Protein AF-A0A5E4LRT1-F1 (afdb_monomer)

Mean predicted aligned error: 5.09 Å

Organism: NCBI:txid2885759

Solvent-accessible surface area (backbone atoms only — not comparable to full-atom values): 2388 Å² total; per-residue (Å²): 128,94,70,62,73,74,56,66,58,65,70,98,46,76,55,44,71,57,55,51,51,54,53,53,52,51,52,52,53,50,42,59,72,73,58,84,111

Secondary structure (DSSP, 8-state):
----GGGTS-SSS--HHHHHHHHHHHHHHHHHHHT--

Structure (mmCIF, N/CA/C/O backbone):
data_AF-A0A5E4LRT1-F1
#
_ent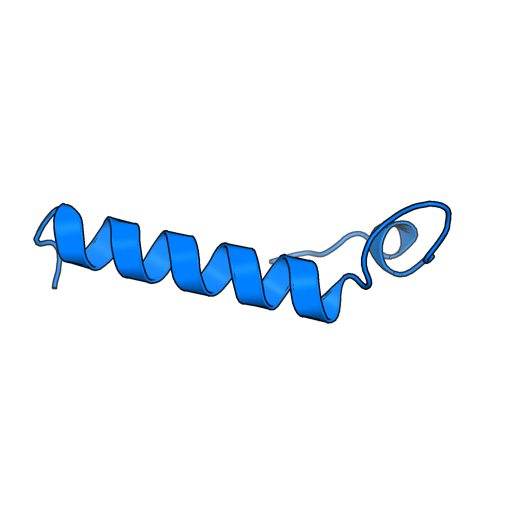ry.id   AF-A0A5E4LRT1-F1
#
loop_
_atom_site.group_PDB
_atom_site.id
_atom_site.type_symbol
_atom_site.label_atom_id
_atom_site.label_alt_id
_atom_site.label_comp_i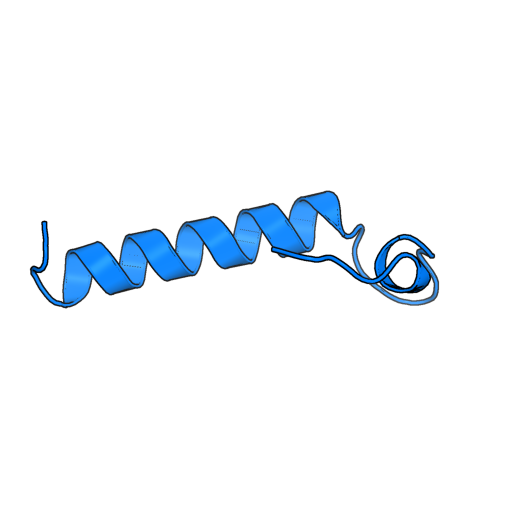d
_atom_site.label_asym_id
_atom_site.label_entity_id
_atom_site.label_seq_id
_atom_site.pdbx_PDB_ins_code
_atom_site.Cartn_x
_atom_site.Cartn_y
_atom_site.Cartn_z
_atom_site.occupancy
_atom_site.B_iso_or_equiv
_atom_site.auth_seq_id
_atom_site.auth_comp_id
_atom_site.auth_asym_id
_atom_site.auth_atom_id
_atom_site.pdbx_PDB_model_num
ATOM 1 N N . MET A 1 1 ? 6.814 4.607 2.703 1.00 63.00 1 MET A N 1
ATOM 2 C CA . MET A 1 1 ? 7.166 3.245 2.224 1.00 63.00 1 MET A CA 1
ATOM 3 C C . MET A 1 1 ? 8.230 3.390 1.150 1.00 63.00 1 MET A C 1
ATOM 5 O O . MET A 1 1 ? 7.847 3.606 0.001 1.00 63.00 1 MET A O 1
ATOM 9 N N . GLY A 1 2 ? 9.514 3.327 1.518 1.00 72.44 2 GLY A N 1
ATOM 10 C CA . GLY A 1 2 ? 10.641 3.369 0.578 1.00 72.44 2 GLY A CA 1
ATOM 11 C C . GLY A 1 2 ? 10.507 2.264 -0.467 1.00 72.44 2 GLY A C 1
ATOM 12 O O . GLY A 1 2 ? 10.839 1.105 -0.232 1.00 72.44 2 GLY A O 1
ATOM 13 N N . ALA A 1 3 ? 9.883 2.587 -1.597 1.00 77.31 3 ALA A N 1
ATOM 14 C CA . ALA A 1 3 ? 9.578 1.616 -2.628 1.00 77.31 3 ALA A CA 1
ATOM 15 C C . ALA A 1 3 ? 10.770 1.540 -3.574 1.00 77.31 3 ALA A C 1
ATOM 17 O O . ALA A 1 3 ? 11.050 2.509 -4.269 1.00 77.31 3 ALA A O 1
ATOM 18 N N . LYS A 1 4 ? 11.432 0.381 -3.631 1.00 85.94 4 LYS A N 1
ATOM 19 C CA . LYS A 1 4 ? 12.546 0.158 -4.559 1.00 85.94 4 LYS A CA 1
ATOM 20 C C . LYS A 1 4 ? 12.085 0.413 -6.012 1.00 85.94 4 LYS A C 1
ATOM 22 O O . LYS A 1 4 ? 11.078 -0.194 -6.409 1.00 85.94 4 LYS A O 1
ATOM 27 N N . PRO A 1 5 ? 12.812 1.209 -6.827 1.00 87.19 5 PRO A N 1
ATOM 28 C CA . PRO A 1 5 ? 12.455 1.521 -8.222 1.00 87.19 5 PRO A CA 1
ATOM 29 C C . PRO A 1 5 ? 12.166 0.279 -9.081 1.00 87.19 5 PRO A C 1
ATOM 31 O O . PRO A 1 5 ? 11.295 0.280 -9.950 1.00 87.19 5 PRO A O 1
ATOM 34 N N . ARG A 1 6 ? 12.801 -0.858 -8.758 1.00 89.44 6 ARG A N 1
ATOM 35 C CA . ARG A 1 6 ? 12.561 -2.167 -9.390 1.00 89.44 6 ARG A CA 1
ATOM 36 C C . ARG A 1 6 ? 11.090 -2.599 -9.396 1.00 89.44 6 ARG A C 1
ATOM 38 O O . ARG A 1 6 ? 10.688 -3.316 -10.310 1.00 89.44 6 ARG A O 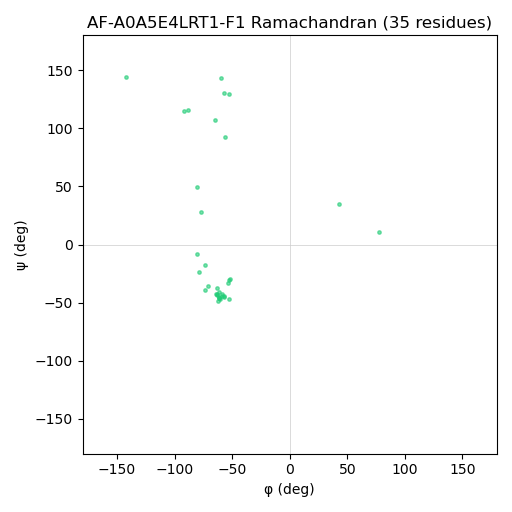1
ATOM 45 N N . LYS A 1 7 ? 10.287 -2.194 -8.403 1.00 84.56 7 LYS A N 1
ATOM 46 C CA . LYS A 1 7 ? 8.858 -2.547 -8.309 1.00 84.56 7 LYS A CA 1
ATOM 47 C C . LYS A 1 7 ? 7.989 -1.787 -9.314 1.00 84.56 7 LYS A C 1
ATOM 49 O O . LYS A 1 7 ? 6.864 -2.212 -9.558 1.00 84.56 7 LYS A O 1
ATO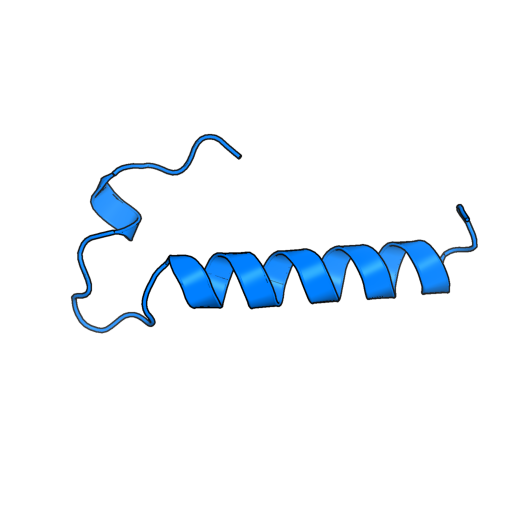M 54 N N . TRP A 1 8 ? 8.478 -0.685 -9.885 1.00 87.88 8 TRP A N 1
ATOM 55 C CA . TRP A 1 8 ? 7.745 0.077 -10.901 1.00 87.88 8 TRP A CA 1
ATOM 56 C C . TRP A 1 8 ? 7.831 -0.586 -12.276 1.00 87.88 8 TRP A C 1
ATOM 58 O O . TRP A 1 8 ? 6.913 -0.435 -13.079 1.00 87.88 8 TRP A O 1
ATOM 68 N N . LYS A 1 9 ? 8.874 -1.396 -12.511 1.00 91.38 9 LYS A N 1
ATOM 69 C CA . LYS A 1 9 ? 9.011 -2.221 -13.716 1.00 91.38 9 LYS A CA 1
ATOM 70 C C . LYS A 1 9 ? 7.900 -3.283 -13.749 1.00 91.38 9 LYS A C 1
ATOM 72 O O . LYS A 1 9 ? 7.932 -4.262 -12.998 1.00 91.38 9 LYS A O 1
ATOM 77 N N . LYS A 1 10 ? 6.928 -3.092 -14.643 1.00 87.62 10 LYS A N 1
ATOM 78 C CA . LYS A 1 10 ? 5.708 -3.902 -14.813 1.00 87.62 10 LYS A CA 1
ATOM 79 C C . LYS A 1 10 ? 5.965 -5.199 -15.610 1.00 87.62 10 LYS A C 1
ATOM 81 O O . LYS A 1 10 ? 5.251 -5.491 -16.556 1.00 87.62 10 LYS A O 1
ATOM 86 N N . LYS A 1 11 ? 6.986 -5.982 -15.239 1.00 89.81 11 LYS A N 1
ATOM 87 C CA . LYS A 1 11 ? 7.230 -7.323 -15.820 1.00 89.81 11 LYS A CA 1
ATOM 88 C C . LYS A 1 11 ? 6.526 -8.380 -14.964 1.00 89.81 11 LYS A C 1
ATOM 90 O O . LYS A 1 11 ? 6.879 -8.492 -13.784 1.00 89.81 11 LYS A O 1
ATOM 95 N N . ASN A 1 12 ? 5.528 -9.066 -15.538 1.00 88.75 12 ASN A N 1
ATOM 96 C CA . ASN A 1 12 ? 4.666 -10.108 -14.936 1.00 88.75 12 ASN A CA 1
ATOM 97 C C . ASN A 1 12 ? 4.180 -9.794 -13.515 1.00 88.75 12 ASN A C 1
ATOM 99 O O . ASN A 1 12 ? 4.092 -10.653 -12.643 1.00 88.75 12 ASN A O 1
ATOM 103 N N . ARG A 1 13 ? 3.918 -8.512 -13.252 1.00 89.94 13 ARG A N 1
ATOM 104 C CA . ARG A 1 13 ? 3.489 -8.007 -11.951 1.00 89.94 13 ARG A CA 1
ATOM 105 C C . ARG A 1 13 ? 2.466 -6.90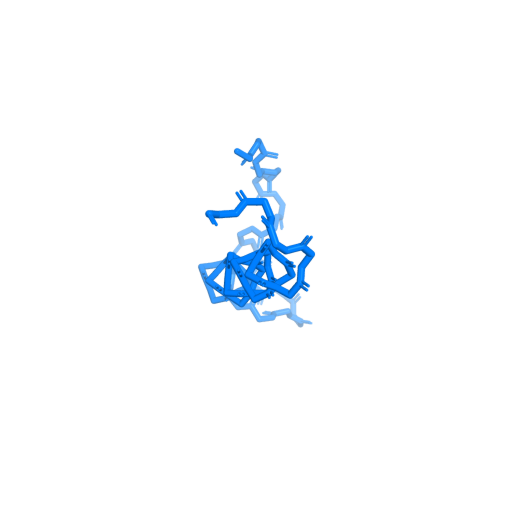8 -12.146 1.00 89.94 13 ARG A C 1
ATOM 107 O O . ARG A 1 13 ? 2.581 -6.072 -13.042 1.00 89.94 13 ARG A O 1
ATOM 114 N N . MET A 1 14 ? 1.497 -6.872 -11.243 1.00 90.31 14 MET A N 1
ATOM 115 C CA . MET A 1 14 ? 0.518 -5.797 -11.179 1.00 90.31 14 MET A CA 1
ATOM 116 C C . MET A 1 14 ? 1.211 -4.448 -10.943 1.00 90.31 14 MET A C 1
ATOM 118 O O . MET A 1 14 ? 2.186 -4.352 -10.192 1.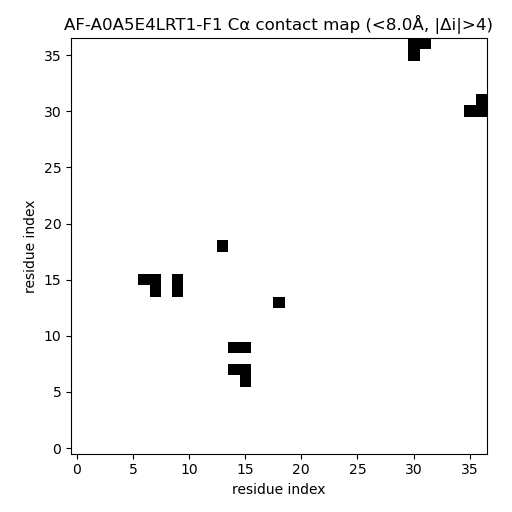00 90.31 14 MET A O 1
ATOM 122 N N . ARG A 1 15 ? 0.690 -3.383 -11.567 1.00 93.69 15 ARG A N 1
ATOM 123 C CA . ARG A 1 15 ? 1.244 -2.027 -11.441 1.00 93.69 15 ARG A CA 1
ATOM 124 C C . ARG A 1 15 ? 1.373 -1.646 -9.963 1.00 93.69 15 ARG A C 1
ATOM 126 O O . ARG A 1 15 ? 0.404 -1.720 -9.204 1.00 93.69 15 ARG A O 1
ATOM 133 N N . TRP A 1 16 ? 2.554 -1.170 -9.569 1.00 91.81 16 TRP A N 1
ATOM 134 C CA . TRP A 1 16 ? 2.887 -0.874 -8.171 1.00 91.81 16 TRP A CA 1
ATOM 135 C C . TRP A 1 16 ? 1.887 0.055 -7.464 1.00 91.81 16 TRP A C 1
ATOM 137 O O . TRP A 1 16 ? 1.615 -0.125 -6.278 1.00 91.81 16 TRP A O 1
ATOM 147 N N . LYS A 1 17 ? 1.283 1.008 -8.190 1.00 92.00 17 LYS A N 1
ATOM 148 C CA . LYS A 1 17 ? 0.209 1.885 -7.681 1.00 92.00 17 LYS A CA 1
ATOM 149 C C . LYS A 1 17 ? -0.946 1.079 -7.069 1.00 92.00 17 LYS A C 1
ATOM 151 O O . LYS A 1 17 ? -1.366 1.364 -5.947 1.00 92.00 17 LYS A O 1
ATOM 156 N N . TRP A 1 18 ? -1.414 0.044 -7.765 1.00 94.12 18 TRP A N 1
ATOM 157 C CA . TRP A 1 18 ? -2.528 -0.798 -7.323 1.00 94.12 18 TRP A CA 1
ATOM 158 C C . TRP A 1 18 ? -2.127 -1.738 -6.190 1.00 94.12 18 TRP A C 1
ATOM 160 O O . TRP A 1 18 ? -2.856 -1.850 -5.205 1.00 94.12 18 TRP A O 1
ATOM 170 N N . VAL A 1 19 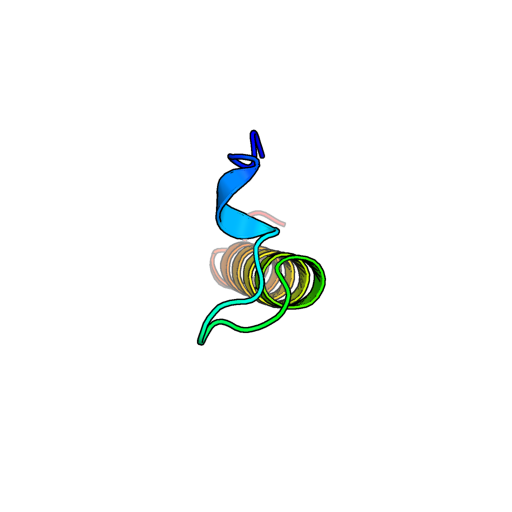? -0.917 -2.304 -6.251 1.00 93.38 19 VAL A N 1
ATOM 171 C CA . VAL A 1 19 ? -0.341 -3.090 -5.146 1.00 93.38 19 VAL A CA 1
ATOM 172 C C . VAL A 1 19 ? -0.281 -2.252 -3.863 1.00 93.38 19 VAL A C 1
ATOM 174 O O . VAL A 1 19 ? -0.700 -2.703 -2.794 1.00 93.38 19 VAL A O 1
ATOM 177 N N . LYS A 1 20 ? 0.170 -0.994 -3.967 1.00 93.56 20 LYS A N 1
ATOM 178 C CA . LYS A 1 20 ? 0.216 -0.048 -2.845 1.00 93.56 20 LYS A CA 1
ATOM 179 C C . LYS A 1 20 ? -1.191 0.259 -2.312 1.00 93.56 20 LYS A C 1
ATOM 181 O O . LYS A 1 20 ? -1.382 0.247 -1.095 1.00 93.56 20 LYS A O 1
ATOM 186 N N . LYS A 1 21 ? -2.181 0.482 -3.190 1.00 96.25 21 LYS A N 1
ATOM 187 C CA . LYS A 1 21 ? -3.585 0.730 -2.799 1.00 96.25 21 LYS A CA 1
ATOM 188 C C . LYS A 1 21 ? -4.182 -0.469 -2.048 1.00 96.25 21 LYS A C 1
ATOM 190 O O . LYS A 1 21 ? -4.754 -0.274 -0.976 1.00 96.25 21 LYS A O 1
ATOM 195 N N . LYS A 1 22 ? -3.978 -1.699 -2.543 1.00 95.75 22 LYS A N 1
ATOM 196 C CA . LYS A 1 22 ? -4.436 -2.941 -1.888 1.00 95.75 22 LYS A CA 1
ATOM 197 C C . LYS A 1 22 ? -3.814 -3.105 -0.497 1.00 95.75 22 LYS A C 1
ATOM 199 O O . LYS A 1 22 ? -4.542 -3.300 0.472 1.00 95.75 22 LYS A O 1
ATOM 204 N N . ARG A 1 23 ? -2.494 -2.912 -0.366 1.00 94.69 23 ARG A N 1
ATOM 205 C CA . ARG A 1 23 ? -1.798 -2.963 0.936 1.00 94.69 23 ARG A CA 1
ATOM 206 C C . ARG A 1 23 ? -2.338 -1.941 1.938 1.00 94.69 23 ARG A C 1
ATOM 208 O O . ARG A 1 23 ? -2.565 -2.293 3.090 1.00 94.69 23 ARG A O 1
ATOM 215 N N . LYS A 1 24 ? -2.573 -0.691 1.516 1.00 95.12 24 LYS A N 1
ATOM 216 C CA . LYS A 1 24 ? -3.147 0.345 2.396 1.00 95.12 24 LYS A CA 1
ATOM 217 C C . LYS A 1 24 ? -4.551 -0.029 2.890 1.00 95.12 24 LYS A C 1
ATOM 219 O O . LYS A 1 24 ? -4.838 0.175 4.065 1.00 95.12 24 LYS A O 1
ATOM 224 N N . ARG A 1 25 ? -5.405 -0.592 2.025 1.00 96.19 25 ARG A N 1
ATOM 225 C CA . ARG A 1 25 ? -6.749 -1.060 2.417 1.00 96.19 25 ARG A CA 1
ATOM 226 C C . ARG A 1 25 ? -6.680 -2.166 3.468 1.00 96.19 25 ARG A C 1
ATOM 228 O O . ARG A 1 25 ? -7.372 -2.072 4.474 1.00 96.19 25 ARG A O 1
ATOM 235 N N . LEU A 1 26 ? -5.807 -3.153 3.269 1.00 95.38 26 LEU A N 1
ATOM 236 C CA . LEU A 1 26 ? -5.625 -4.245 4.228 1.00 95.38 26 LEU A CA 1
ATOM 237 C C . LEU A 1 26 ? -5.136 -3.738 5.586 1.00 95.38 26 LEU A C 1
ATOM 239 O O . LEU A 1 26 ? -5.726 -4.092 6.597 1.00 95.38 26 LEU A O 1
ATOM 243 N N . LYS A 1 27 ? -4.143 -2.836 5.615 1.00 93.69 27 LYS A N 1
ATOM 244 C CA . LYS A 1 27 ? -3.676 -2.225 6.872 1.00 93.69 27 LYS A CA 1
ATOM 245 C C . LYS A 1 27 ? -4.789 -1.486 7.620 1.00 93.69 27 LYS A C 1
ATOM 247 O O . LYS A 1 27 ? -4.905 -1.643 8.825 1.00 93.69 27 LYS A O 1
ATOM 252 N N . ARG A 1 28 ? -5.630 -0.716 6.915 1.00 94.19 28 ARG A N 1
ATOM 253 C CA . ARG A 1 28 ? -6.784 -0.028 7.526 1.00 94.19 28 ARG A CA 1
ATOM 254 C C . ARG A 1 28 ? -7.817 -1.012 8.073 1.00 94.19 28 ARG A C 1
ATOM 256 O O . ARG A 1 28 ? -8.324 -0.796 9.164 1.00 94.19 28 ARG A O 1
ATOM 263 N N . LYS A 1 29 ? -8.116 -2.084 7.329 1.00 94.62 29 LYS A N 1
ATOM 264 C CA . LYS A 1 29 ? -9.036 -3.139 7.782 1.00 94.62 29 LYS A CA 1
ATOM 265 C C . LYS A 1 29 ? -8.493 -3.844 9.027 1.00 94.62 29 LYS A C 1
ATOM 267 O O . LYS A 1 29 ? -9.248 -4.065 9.960 1.00 94.62 29 LYS A O 1
ATOM 272 N N . MET A 1 30 ? -7.194 -4.141 9.047 1.00 93.88 30 MET A N 1
ATOM 273 C CA . MET A 1 30 ? -6.519 -4.736 10.200 1.00 93.88 30 MET A CA 1
ATOM 274 C C . MET A 1 30 ? -6.573 -3.805 11.415 1.00 93.88 30 MET A C 1
ATOM 276 O O . MET A 1 30 ? -7.031 -4.236 12.461 1.00 93.88 30 MET A O 1
ATOM 280 N N . LYS A 1 31 ? -6.230 -2.517 11.249 1.00 91.12 31 LYS A N 1
ATOM 281 C CA . LYS A 1 31 ? -6.299 -1.520 12.328 1.00 91.12 31 LYS A CA 1
ATOM 282 C C . LYS A 1 31 ? -7.707 -1.406 12.930 1.00 91.12 31 LYS A C 1
ATOM 284 O O . LYS A 1 31 ? -7.853 -1.422 14.140 1.00 91.12 31 LYS A O 1
ATOM 289 N N . ARG A 1 32 ? -8.745 -1.374 12.083 1.00 91.06 32 ARG A N 1
ATOM 290 C CA . ARG A 1 32 ? -10.153 -1.375 12.526 1.00 91.06 32 ARG A CA 1
ATOM 291 C C . ARG A 1 32 ? -10.545 -2.647 13.276 1.00 91.06 32 ARG A C 1
ATOM 293 O O . ARG A 1 32 ? -11.332 -2.571 14.202 1.00 91.06 32 ARG A O 1
ATOM 300 N N . ARG A 1 33 ? -10.030 -3.808 12.860 1.00 87.62 33 ARG A N 1
ATOM 301 C CA . ARG A 1 33 ? -10.350 -5.095 13.492 1.00 87.62 33 ARG A CA 1
ATO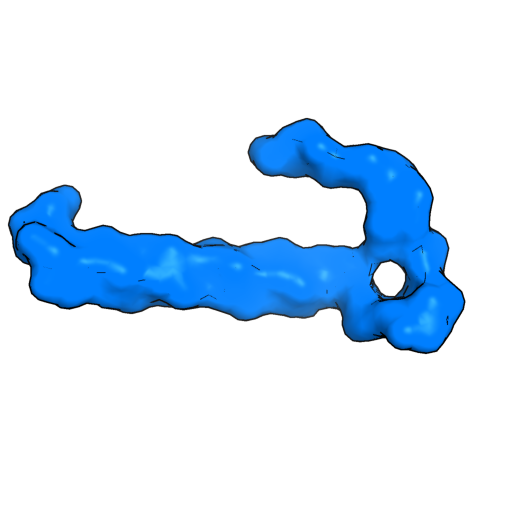M 302 C C . ARG A 1 33 ? -9.723 -5.237 14.879 1.00 87.62 33 ARG A C 1
ATOM 304 O O . ARG A 1 33 ? -10.331 -5.858 15.733 1.00 87.62 33 ARG A O 1
ATOM 311 N N . VAL A 1 34 ? -8.517 -4.704 15.072 1.00 84.56 34 VAL A N 1
ATOM 312 C CA . VAL A 1 34 ? -7.779 -4.789 16.346 1.00 84.56 34 VAL A CA 1
ATOM 313 C C . VAL A 1 34 ? -8.272 -3.746 17.364 1.00 84.56 34 VAL A C 1
ATOM 315 O O . VAL A 1 34 ? -7.904 -3.815 18.524 1.00 84.56 34 VAL A O 1
ATOM 318 N N . GLY A 1 35 ? -9.142 -2.810 16.966 1.00 67.44 35 GLY A N 1
ATOM 319 C CA . GLY A 1 35 ? -9.711 -1.819 17.886 1.00 67.44 35 GLY A CA 1
ATOM 320 C C . GLY A 1 35 ? -8.767 -0.666 18.245 1.00 67.44 35 GLY A C 1
ATOM 321 O O . GLY A 1 35 ? -9.093 0.127 19.110 1.00 67.44 35 GLY A O 1
ATOM 322 N N . GLU A 1 36 ? -7.622 -0.515 17.566 1.00 62.25 36 GLU A N 1
ATOM 323 C CA . GLU A 1 36 ? -6.702 0.627 17.753 1.00 62.25 36 GLU A CA 1
ATOM 324 C C . GLU A 1 36 ? -7.195 1.928 17.074 1.00 62.25 36 GLU A C 1
ATOM 326 O O . GLU A 1 36 ? -6.392 2.742 16.592 1.00 62.25 36 GLU A O 1
ATOM 331 N N . LEU A 1 37 ? -8.508 2.100 16.927 1.00 57.03 37 LEU A N 1
ATOM 332 C CA . LEU A 1 37 ? -9.125 3.295 16.352 1.00 57.03 37 LEU A CA 1
ATOM 333 C C . LEU A 1 37 ? -10.110 3.913 17.328 1.00 57.03 37 LEU A C 1
ATOM 335 O O . LEU A 1 37 ? -10.952 3.145 17.833 1.00 57.03 37 LEU A O 1
#

Radius of gyration: 12.84 Å; Cα contacts (8 Å, |Δi|>4): 9; chains: 1; bounding box: 23×14×34 Å

Sequence (37 aa):
MGAKPRKWKKKNRMRWKWVKKKRKRLKRKMKRRVGEL

Foldseek 3Di:
DPDDPVQCPPDVDDHVVVVVVVVVVVVVVVCVVVVVD

Nearest PDB structures (foldseek):
  6th6-assembly1_Bk  TM=9.885E-01  e=1.677E-02  Thermococcus kodakarensi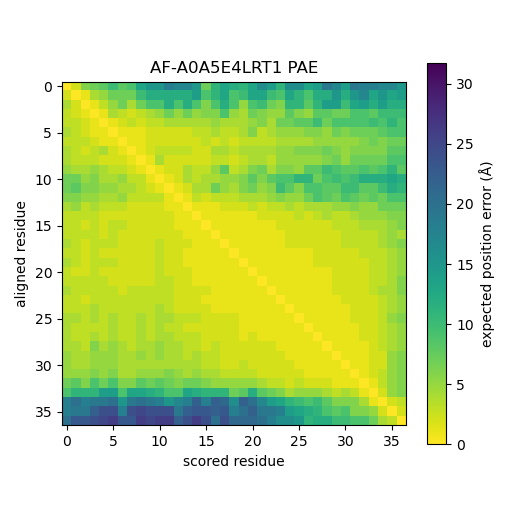s KOD1
  6swd-assembly1_0  TM=9.341E-01  e=1.213E-02  Pyrococcus abyssi GE5

pLDDT: mean 87.43, std 10.06, range [57.03, 96.25]